Protein AF-A0A5K1CSH2-F1 (afdb_monomer_lite)

Secondary structure (DSSP, 8-state):
-TTTHHHHHHHHHHHHHHHT---S--HHHHHHHHHHHHHHHHHHHTSTTHHHHHHHHS-S---HHHHHHHHHHTT--HHHHHT-

Radius of gyration: 12.73 Å; chains: 1; bounding box: 34×25×28 Å

Structure (mmCIF, N/CA/C/O backbone):
data_AF-A0A5K1CSH2-F1
#
_entry.id   AF-A0A5K1CSH2-F1
#
loop_
_atom_site.group_PDB
_atom_site.id
_atom_site.type_symbol
_atom_site.label_atom_id
_atom_site.label_alt_id
_atom_site.label_comp_id
_atom_site.label_asym_id
_atom_site.label_entity_id
_atom_site.label_seq_id
_atom_site.pdbx_PDB_ins_code
_atom_site.Cartn_x
_atom_site.Cartn_y
_atom_site.Cartn_z
_atom_site.occupancy
_atom_site.B_iso_or_equiv
_atom_site.auth_seq_id
_atom_site.auth_comp_id
_atom_site.auth_asym_id
_atom_site.auth_atom_id
_atom_site.pdbx_PDB_model_num
ATOM 1 N N . PHE A 1 1 ? 2.210 -6.963 -11.842 1.00 52.91 1 PHE A N 1
ATOM 2 C CA . PHE A 1 1 ? 3.082 -5.935 -12.441 1.00 52.91 1 PHE A CA 1
ATOM 3 C C . PHE A 1 1 ? 3.478 -6.246 -13.877 1.00 52.91 1 PHE A C 1
ATOM 5 O O . PHE A 1 1 ? 3.233 -5.398 -14.717 1.00 52.91 1 PHE A O 1
ATOM 12 N N . VAL A 1 2 ? 4.025 -7.428 -14.197 1.00 52.66 2 VAL A N 1
ATOM 13 C CA . VAL A 1 2 ? 4.461 -7.741 -15.579 1.00 52.66 2 VAL A CA 1
ATOM 14 C C . VAL A 1 2 ? 3.288 -7.874 -16.568 1.00 52.66 2 VAL A C 1
ATOM 16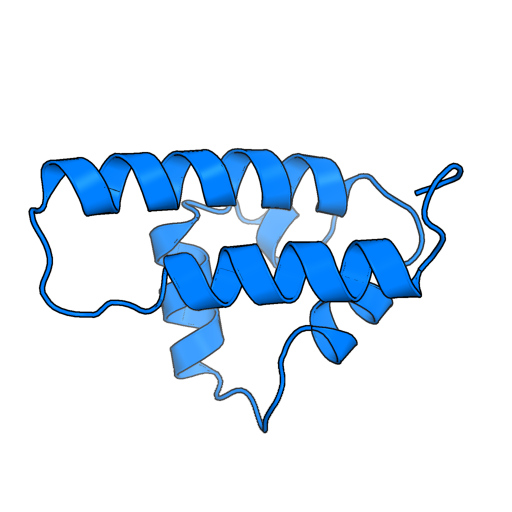 O O . VAL A 1 2 ? 3.425 -7.490 -17.719 1.00 52.66 2 VAL A O 1
ATOM 19 N N . GLU A 1 3 ? 2.124 -8.346 -16.114 1.00 65.25 3 GLU A N 1
ATOM 20 C CA . GLU A 1 3 ? 0.991 -8.672 -17.002 1.00 65.25 3 GLU A CA 1
ATOM 21 C C . GLU A 1 3 ? 0.071 -7.479 -17.341 1.00 65.25 3 GLU A C 1
ATOM 23 O O . GLU A 1 3 ? -0.478 -7.419 -18.434 1.00 65.25 3 GLU A O 1
ATOM 28 N N . TYR A 1 4 ? -0.059 -6.500 -16.434 1.00 68.00 4 TYR A N 1
ATOM 29 C CA . TYR A 1 4 ? -0.972 -5.344 -16.572 1.00 68.00 4 TYR A CA 1
ATOM 30 C C . TYR A 1 4 ? -0.252 -3.984 -16.641 1.00 68.00 4 TYR A C 1
ATOM 32 O O . TYR A 1 4 ? -0.899 -2.938 -16.698 1.00 68.00 4 TYR A O 1
ATOM 40 N N . GLY A 1 5 ? 1.085 -3.984 -16.607 1.00 81.75 5 GLY A N 1
ATOM 41 C CA . GLY A 1 5 ? 1.896 -2.766 -16.605 1.00 81.75 5 GLY A CA 1
ATOM 42 C C . GLY A 1 5 ? 1.691 -1.877 -15.372 1.00 81.75 5 GLY A C 1
ATOM 43 O O . GLY A 1 5 ? 1.010 -2.240 -14.411 1.00 81.75 5 GLY A O 1
ATOM 44 N N . ILE A 1 6 ? 2.318 -0.700 -15.395 1.00 82.50 6 ILE A N 1
ATOM 45 C CA . ILE A 1 6 ? 2.225 0.303 -14.322 1.00 82.50 6 ILE A CA 1
ATOM 46 C C . ILE A 1 6 ? 0.806 0.882 -14.246 1.00 82.50 6 ILE A C 1
ATOM 48 O O . ILE A 1 6 ? 0.246 0.953 -13.155 1.00 82.50 6 ILE A O 1
ATOM 52 N N . ASP A 1 7 ? 0.191 1.195 -15.388 1.00 86.19 7 ASP A N 1
ATOM 53 C CA . ASP A 1 7 ? -1.145 1.804 -15.449 1.00 86.19 7 ASP A CA 1
ATOM 54 C C . ASP A 1 7 ? -2.229 0.912 -14.836 1.00 86.19 7 ASP A C 1
ATOM 56 O O . ASP A 1 7 ? -3.062 1.382 -14.059 1.00 86.19 7 ASP A O 1
ATOM 60 N N . GLY A 1 8 ? -2.187 -0.398 -15.105 1.00 85.06 8 GLY A N 1
ATOM 61 C CA . GLY A 1 8 ? -3.112 -1.348 -14.490 1.00 85.06 8 GLY A CA 1
ATOM 62 C C . GLY A 1 8 ? -2.924 -1.452 -12.976 1.00 85.06 8 GLY A C 1
ATOM 63 O O . GLY A 1 8 ? -3.894 -1.607 -12.236 1.00 85.06 8 GLY A O 1
ATOM 64 N N . CYS A 1 9 ? -1.687 -1.308 -12.497 1.00 84.69 9 CYS A N 1
ATOM 65 C CA . CYS A 1 9 ? -1.391 -1.329 -11.067 1.00 84.69 9 CYS A CA 1
ATOM 66 C C . CYS A 1 9 ? -1.866 -0.047 -10.368 1.00 84.69 9 CYS A C 1
ATOM 68 O O . CYS A 1 9 ? -2.422 -0.134 -9.274 1.00 84.69 9 CYS A O 1
ATOM 70 N N . ILE A 1 10 ? -1.720 1.114 -11.016 1.00 87.88 10 ILE A N 1
ATOM 71 C CA . ILE A 1 10 ? -2.277 2.388 -10.539 1.00 87.88 10 ILE A CA 1
ATOM 72 C C . ILE A 1 10 ? -3.801 2.295 -10.457 1.00 87.88 10 ILE A C 1
ATOM 74 O O . ILE A 1 10 ? -4.385 2.617 -9.426 1.00 87.88 10 ILE A O 1
ATOM 78 N N . LEU A 1 11 ? -4.457 1.812 -11.517 1.00 87.00 11 LEU A N 1
ATOM 79 C CA . LEU A 1 11 ? -5.913 1.682 -11.552 1.00 87.00 11 LEU A CA 1
ATOM 80 C C . LEU A 1 11 ? -6.429 0.756 -10.443 1.00 87.00 11 LEU A C 1
ATOM 82 O O . LEU A 1 11 ? -7.381 1.100 -9.744 1.00 87.00 11 LEU A O 1
ATOM 86 N N . LEU A 1 12 ? -5.791 -0.401 -10.256 1.00 85.38 12 LEU A N 1
ATOM 87 C CA . LEU A 1 12 ? -6.183 -1.358 -9.224 1.00 85.38 12 LEU A CA 1
ATOM 88 C C . LEU A 1 12 ? -6.013 -0.769 -7.820 1.00 85.38 12 LEU A C 1
ATOM 90 O O . LEU A 1 12 ? -6.931 -0.853 -7.008 1.00 85.38 12 LEU A O 1
ATOM 94 N N . LEU A 1 13 ? -4.882 -0.115 -7.548 1.00 86.69 13 LEU A N 1
ATOM 95 C CA . LEU A 1 13 ? -4.634 0.507 -6.250 1.00 86.69 13 LEU A CA 1
ATOM 96 C C . LEU A 1 13 ? -5.590 1.678 -5.981 1.00 86.69 13 LEU A C 1
ATOM 98 O O . LEU A 1 13 ? -6.090 1.805 -4.866 1.00 86.69 13 LEU A O 1
ATOM 102 N N . GLN A 1 14 ? -5.920 2.478 -6.996 1.00 86.94 14 GLN A N 1
ATOM 103 C CA . GLN A 1 14 ? -6.957 3.508 -6.899 1.00 86.94 14 GLN A CA 1
ATOM 104 C C . GLN A 1 14 ? -8.316 2.921 -6.508 1.00 86.94 14 GLN A C 1
ATOM 106 O O . GLN A 1 14 ? -8.965 3.447 -5.606 1.00 86.94 14 GLN A O 1
ATOM 111 N N . ILE A 1 15 ? -8.731 1.819 -7.143 1.00 84.38 15 ILE A N 1
ATOM 112 C CA . ILE A 1 15 ? -9.983 1.130 -6.806 1.00 84.38 15 ILE A CA 1
ATOM 113 C C . ILE A 1 15 ? -9.938 0.640 -5.356 1.00 84.38 15 ILE A C 1
ATOM 115 O O . ILE A 1 15 ? -10.886 0.866 -4.609 1.00 84.38 15 ILE A O 1
ATOM 119 N N . CYS A 1 16 ? -8.840 0.014 -4.928 1.00 83.19 16 CYS A N 1
ATOM 120 C CA . CYS A 1 16 ? -8.692 -0.466 -3.555 1.00 83.19 16 CYS A CA 1
ATOM 121 C C . CYS A 1 16 ? -8.780 0.675 -2.526 1.00 83.19 16 CYS A C 1
ATOM 123 O O . CYS A 1 16 ? -9.493 0.544 -1.534 1.00 83.19 16 CYS A O 1
ATOM 125 N N . LEU A 1 17 ? -8.116 1.806 -2.777 1.00 81.44 17 LEU A N 1
ATOM 126 C CA . LEU A 1 17 ? -8.177 2.988 -1.910 1.00 81.44 17 LEU A CA 1
ATOM 127 C C . LEU A 1 17 ? -9.580 3.618 -1.891 1.00 81.44 17 LEU A C 1
ATOM 129 O O . LEU A 1 17 ? -10.061 4.013 -0.831 1.00 81.44 17 LEU A O 1
ATOM 133 N N . ASP A 1 18 ? -10.271 3.662 -3.034 1.00 79.94 18 ASP A N 1
ATOM 134 C CA . ASP A 1 18 ? -11.647 4.163 -3.127 1.00 79.94 18 ASP A CA 1
ATOM 135 C C . ASP A 1 18 ? -12.639 3.297 -2.329 1.00 79.94 18 ASP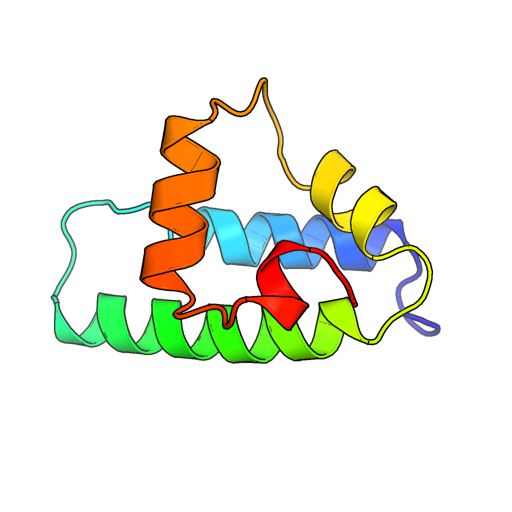 A C 1
ATOM 137 O O . ASP A 1 18 ? -13.565 3.833 -1.722 1.00 79.94 18 ASP A O 1
ATOM 141 N N . GLN A 1 19 ? -12.442 1.974 -2.294 1.00 74.19 19 GLN A N 1
ATOM 142 C CA . GLN A 1 19 ? -13.297 1.031 -1.555 1.00 74.19 19 GLN A CA 1
ATOM 143 C C . GLN A 1 19 ? -13.143 1.126 -0.032 1.00 74.19 19 GLN A C 1
ATOM 145 O O . GLN A 1 19 ? -14.058 0.726 0.695 1.00 74.19 19 GLN A O 1
ATOM 150 N N . VAL A 1 20 ? -11.997 1.633 0.434 1.00 70.19 20 VAL A N 1
ATOM 151 C CA . VAL A 1 20 ? -11.659 1.811 1.857 1.00 70.19 20 VAL A CA 1
ATOM 152 C C . VAL A 1 20 ? -11.900 3.243 2.329 1.00 70.19 20 VAL A C 1
ATOM 154 O O . VAL A 1 20 ? -11.715 3.525 3.509 1.00 70.19 20 VAL A O 1
ATOM 157 N N . LYS A 1 21 ? -12.387 4.146 1.459 1.00 65.50 21 LYS A N 1
ATOM 158 C CA . LYS A 1 21 ? -12.888 5.456 1.897 1.00 65.50 21 LYS A CA 1
ATOM 159 C C . LYS A 1 21 ? -13.788 5.242 3.106 1.00 65.50 21 LYS A C 1
ATOM 161 O O . LYS A 1 21 ? -14.787 4.533 3.002 1.00 65.50 21 LYS A O 1
ATOM 166 N N . PHE A 1 22 ? -13.353 5.807 4.233 1.00 59.34 22 PHE A N 1
ATOM 167 C CA . PHE A 1 22 ? -13.845 5.600 5.596 1.00 59.34 22 PHE A CA 1
ATOM 168 C C . PHE A 1 22 ? -15.279 6.125 5.776 1.00 59.34 22 PHE A C 1
ATOM 170 O O . PHE A 1 22 ? -15.536 7.015 6.579 1.00 59.34 22 PHE A O 1
ATOM 177 N N . HIS A 1 23 ? -16.212 5.636 4.967 1.00 54.94 23 HIS A N 1
ATOM 178 C CA . HIS A 1 23 ? -17.584 6.097 4.907 1.00 54.94 23 HIS A CA 1
ATOM 179 C C . HIS A 1 23 ? -18.484 5.045 5.551 1.00 54.94 23 HIS A C 1
ATOM 181 O O . HIS A 1 23 ? -18.728 3.997 4.960 1.00 54.94 23 HIS A O 1
ATOM 187 N N . ASP A 1 24 ? -18.899 5.355 6.779 1.00 53.72 24 ASP A N 1
ATOM 188 C CA . ASP A 1 24 ? -20.088 4.941 7.547 1.00 53.72 24 ASP A CA 1
ATOM 189 C C . ASP A 1 24 ? -20.860 3.683 7.080 1.00 53.72 24 ASP A C 1
ATOM 191 O O . ASP A 1 24 ? -22.071 3.703 6.861 1.00 53.72 24 ASP A O 1
ATOM 195 N N . GLY A 1 25 ? -20.144 2.578 6.874 1.00 61.34 25 GLY A N 1
ATOM 196 C CA . GLY A 1 25 ? -20.690 1.270 6.519 1.00 61.34 25 GLY A CA 1
ATOM 197 C C . GLY A 1 25 ? -20.539 0.273 7.664 1.00 61.34 25 GLY A C 1
ATOM 198 O O . GLY A 1 25 ? -19.816 0.523 8.626 1.00 61.34 25 GLY A O 1
ATOM 199 N N . ASP A 1 26 ? -21.205 -0.878 7.546 1.00 64.00 26 ASP A N 1
ATOM 200 C CA . ASP A 1 26 ? -21.164 -1.955 8.542 1.00 64.00 26 ASP A CA 1
ATOM 201 C C . ASP A 1 26 ? -19.721 -2.291 8.970 1.00 64.00 26 ASP A C 1
ATOM 203 O O . ASP A 1 26 ? -18.865 -2.596 8.131 1.00 64.00 26 ASP A O 1
ATOM 207 N N . LEU A 1 27 ? -19.462 -2.230 10.280 1.00 63.56 27 LEU A N 1
ATOM 208 C CA . LEU A 1 27 ? -18.133 -2.298 10.898 1.00 63.56 27 LE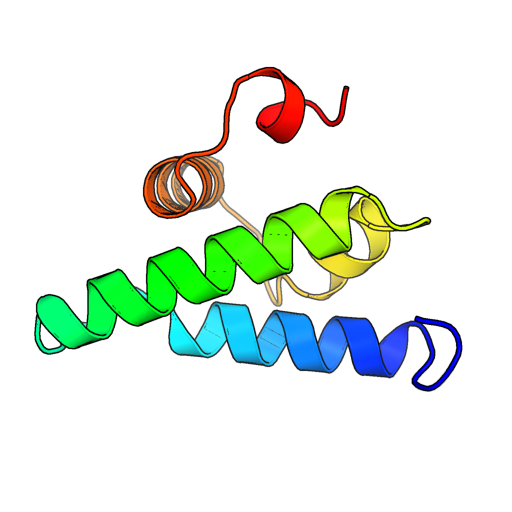U A CA 1
ATOM 209 C C . LEU A 1 27 ? -17.366 -3.565 10.481 1.00 63.56 27 LEU A C 1
ATOM 211 O O . LEU A 1 27 ? -16.163 -3.515 10.228 1.00 63.56 27 LEU A O 1
ATOM 215 N N . GLN A 1 28 ? -18.074 -4.693 10.346 1.00 67.62 28 GLN A N 1
ATOM 216 C CA . GLN A 1 28 ? -17.487 -5.966 9.914 1.00 67.62 28 GLN A CA 1
ATOM 217 C C . GLN A 1 28 ? -17.017 -5.913 8.455 1.00 67.62 28 GLN A C 1
ATOM 219 O O . GLN A 1 28 ? -15.921 -6.369 8.126 1.00 67.62 28 GLN A O 1
ATOM 224 N N . SER A 1 29 ? -17.819 -5.303 7.578 1.00 71.12 29 SER A N 1
ATOM 225 C CA . SER A 1 29 ? -17.459 -5.113 6.170 1.00 71.12 29 SER A CA 1
ATOM 226 C C . SER A 1 29 ? -16.268 -4.164 6.003 1.00 71.12 29 SER A C 1
ATOM 228 O O . SER A 1 29 ? -15.433 -4.358 5.119 1.00 71.12 29 SER A O 1
ATOM 230 N N . MET A 1 30 ? -16.155 -3.162 6.878 1.00 71.25 30 MET A N 1
ATOM 231 C CA . MET A 1 30 ? -15.063 -2.195 6.880 1.00 71.25 30 MET A CA 1
ATOM 232 C C . MET A 1 30 ? -13.747 -2.827 7.344 1.00 71.25 30 MET A C 1
ATOM 234 O O . MET A 1 30 ? -12.710 -2.609 6.717 1.00 71.25 30 MET A O 1
ATOM 238 N N . GLN A 1 31 ? -13.794 -3.669 8.381 1.00 76.62 31 GLN A N 1
ATOM 239 C CA . GLN A 1 31 ? -12.624 -4.400 8.864 1.00 76.62 31 GLN A CA 1
ATOM 240 C C . GLN A 1 31 ? -12.064 -5.344 7.792 1.00 76.62 31 GLN A C 1
ATOM 242 O O . GLN A 1 31 ? -10.872 -5.286 7.495 1.00 76.62 31 GLN A O 1
ATOM 247 N N . LEU A 1 32 ? -12.922 -6.136 7.137 1.00 78.88 32 LEU A N 1
ATOM 248 C CA . LEU A 1 32 ? -12.501 -7.048 6.068 1.00 78.88 32 LEU A CA 1
ATOM 249 C C . LEU A 1 32 ? -11.859 -6.298 4.888 1.00 78.88 32 LEU A C 1
ATOM 251 O O . LEU A 1 32 ? -10.853 -6.738 4.332 1.00 78.88 32 LEU A O 1
ATOM 255 N N . LYS A 1 33 ? -12.419 -5.141 4.511 1.00 80.19 33 LYS A N 1
ATOM 256 C CA . LYS A 1 33 ? -11.854 -4.278 3.464 1.00 80.19 33 LYS A CA 1
ATOM 257 C C . LYS A 1 33 ? -10.486 -3.715 3.856 1.00 80.19 33 LYS A C 1
ATOM 259 O O . LYS A 1 33 ? -9.594 -3.678 3.011 1.00 80.19 33 LYS A O 1
ATOM 264 N N . SER A 1 34 ? -10.311 -3.308 5.114 1.00 78.50 34 SER A N 1
ATOM 265 C CA . SER A 1 34 ? -9.030 -2.806 5.626 1.00 78.50 34 SER A CA 1
ATOM 266 C C . SER A 1 34 ? -7.964 -3.902 5.672 1.00 78.50 34 SER A C 1
ATOM 268 O O . SER A 1 34 ? -6.829 -3.682 5.251 1.00 78.50 34 SER A O 1
ATOM 270 N N . GLU A 1 35 ? -8.332 -5.112 6.106 1.00 83.38 35 GLU A N 1
ATOM 271 C CA . GLU A 1 35 ? -7.444 -6.281 6.097 1.00 83.38 35 GLU A CA 1
ATOM 272 C C . GLU A 1 35 ? -7.018 -6.649 4.673 1.00 83.38 35 GLU A C 1
ATOM 274 O O . GLU A 1 35 ? -5.826 -6.820 4.405 1.00 83.38 35 GLU A O 1
ATOM 279 N N . LEU A 1 36 ? -7.970 -6.698 3.737 1.00 82.56 36 LEU A N 1
ATOM 280 C CA . LEU A 1 36 ? -7.678 -6.962 2.330 1.00 82.56 36 LEU A CA 1
ATOM 281 C C . LEU A 1 36 ? -6.753 -5.891 1.740 1.00 82.56 36 LEU A C 1
ATOM 283 O O . LEU A 1 36 ? -5.782 -6.224 1.058 1.00 82.56 36 LEU A O 1
ATOM 287 N N . LEU A 1 37 ? -7.011 -4.613 2.033 1.00 83.00 37 LEU A N 1
ATOM 288 C CA . LEU A 1 37 ? -6.146 -3.522 1.596 1.00 83.00 37 LEU A CA 1
ATOM 289 C C . LEU A 1 37 ? -4.744 -3.650 2.200 1.00 83.00 37 LEU A C 1
ATOM 291 O O . LEU A 1 37 ? -3.777 -3.461 1.476 1.00 83.00 37 LEU A O 1
ATOM 295 N N . SER A 1 38 ? -4.612 -4.032 3.472 1.00 84.75 38 SER A N 1
ATOM 296 C CA . SER A 1 38 ? -3.317 -4.269 4.126 1.00 84.75 38 SER A CA 1
ATOM 297 C C . SER A 1 38 ? -2.521 -5.395 3.459 1.00 84.75 38 SER A C 1
ATOM 299 O O . SER A 1 38 ? -1.310 -5.269 3.268 1.00 84.75 38 SER A O 1
ATOM 301 N N . VAL A 1 39 ? -3.180 -6.489 3.064 1.00 86.25 39 VAL A N 1
ATOM 302 C CA . VAL A 1 39 ? -2.532 -7.592 2.332 1.00 86.25 39 VAL A CA 1
ATOM 303 C C . VAL A 1 39 ? -2.070 -7.135 0.949 1.00 86.25 39 VAL A C 1
ATOM 305 O O . VAL A 1 39 ? -0.925 -7.382 0.571 1.00 86.25 39 VAL A O 1
ATOM 308 N N . ILE A 1 40 ? -2.930 -6.429 0.209 1.00 83.12 40 ILE A N 1
ATOM 309 C CA . ILE A 1 40 ? -2.582 -5.880 -1.107 1.00 83.12 40 ILE A CA 1
ATOM 310 C C . ILE A 1 40 ? -1.422 -4.894 -0.966 1.00 83.12 40 ILE A C 1
ATOM 312 O O . ILE A 1 40 ? -0.437 -5.006 -1.684 1.00 83.12 40 ILE A O 1
ATOM 316 N N . PHE A 1 41 ? -1.499 -3.965 -0.016 1.00 85.31 41 PHE A N 1
ATOM 317 C CA . PHE A 1 41 ? -0.486 -2.938 0.199 1.00 85.31 41 PHE A CA 1
ATOM 318 C C . PHE A 1 41 ? 0.889 -3.545 0.482 1.00 85.31 41 PHE A C 1
ATOM 320 O O . PHE A 1 41 ? 1.855 -3.167 -0.174 1.00 85.31 41 PHE A O 1
ATOM 327 N N . ARG A 1 42 ? 0.970 -4.548 1.367 1.00 85.81 42 ARG A N 1
ATOM 328 C CA . ARG A 1 42 ? 2.214 -5.287 1.646 1.00 85.81 42 ARG A CA 1
ATOM 329 C C . ARG A 1 42 ? 2.755 -6.005 0.416 1.00 85.81 42 ARG A C 1
ATOM 331 O O . ARG A 1 42 ? 3.931 -5.873 0.097 1.00 85.81 42 ARG A O 1
ATOM 338 N N . TYR A 1 43 ? 1.884 -6.679 -0.333 1.00 84.69 43 TYR A N 1
ATOM 339 C CA . TYR A 1 43 ? 2.269 -7.312 -1.593 1.00 84.69 43 TYR A CA 1
ATOM 340 C C . TYR A 1 43 ? 2.816 -6.309 -2.622 1.00 84.69 43 TYR A C 1
ATOM 342 O O . TYR A 1 43 ? 3.698 -6.657 -3.406 1.00 84.69 43 TYR A O 1
ATOM 350 N N . LEU A 1 44 ? 2.280 -5.083 -2.660 1.00 82.19 44 LEU A N 1
ATOM 351 C CA . LEU A 1 44 ? 2.751 -4.021 -3.550 1.00 82.19 44 LEU A CA 1
ATOM 352 C C . LEU A 1 44 ? 4.058 -3.387 -3.049 1.00 82.19 44 LEU A C 1
ATOM 354 O O . LEU A 1 44 ? 4.874 -3.006 -3.881 1.00 82.19 44 LEU A O 1
ATOM 358 N N . LEU A 1 45 ? 4.270 -3.301 -1.733 1.00 84.81 45 LEU A N 1
ATOM 359 C CA . LEU A 1 45 ? 5.476 -2.749 -1.100 1.00 84.81 45 LEU A CA 1
ATOM 360 C C . LEU A 1 45 ? 6.747 -3.493 -1.531 1.00 84.81 45 LEU A C 1
ATOM 362 O O . LEU A 1 45 ? 7.778 -2.876 -1.774 1.00 84.81 45 LEU A O 1
ATOM 366 N N . GLU A 1 46 ? 6.645 -4.810 -1.716 1.00 85.19 46 GLU A N 1
ATOM 367 C CA . GLU A 1 46 ? 7.735 -5.674 -2.189 1.00 85.19 46 GLU A CA 1
ATOM 368 C C . GLU A 1 46 ? 8.028 -5.536 -3.698 1.00 85.19 46 GLU A C 1
ATOM 370 O O . GLU A 1 46 ? 8.885 -6.234 -4.248 1.00 85.19 46 GLU A O 1
ATOM 375 N N . ARG A 1 47 ? 7.292 -4.681 -4.421 1.00 84.19 47 ARG A N 1
ATOM 376 C CA . ARG A 1 47 ? 7.372 -4.571 -5.884 1.00 84.19 47 ARG A CA 1
ATOM 377 C C . ARG A 1 47 ? 8.192 -3.353 -6.300 1.00 84.19 47 ARG A C 1
ATOM 379 O O . ARG A 1 47 ? 8.131 -2.302 -5.662 1.00 84.19 47 ARG A O 1
ATOM 386 N N . PRO A 1 48 ? 8.939 -3.451 -7.415 1.00 83.56 48 PRO A N 1
ATOM 387 C CA . PRO A 1 48 ? 9.677 -2.308 -7.931 1.00 83.56 48 PRO A CA 1
ATOM 388 C C . PRO A 1 48 ? 8.719 -1.162 -8.271 1.00 83.56 48 PRO A C 1
ATOM 390 O O . PRO A 1 48 ? 7.603 -1.390 -8.741 1.00 83.56 48 PRO A O 1
ATOM 393 N N . ASN A 1 49 ? 9.183 0.074 -8.079 1.00 85.31 49 ASN A N 1
ATOM 394 C CA . ASN A 1 49 ? 8.424 1.302 -8.343 1.00 85.31 49 ASN A CA 1
ATOM 395 C C . ASN A 1 49 ? 7.150 1.465 -7.495 1.00 85.31 49 ASN A C 1
ATOM 397 O O . ASN A 1 49 ? 6.275 2.248 -7.871 1.00 85.31 49 ASN A O 1
ATOM 401 N N . PHE A 1 50 ? 7.044 0.772 -6.352 1.00 86.19 50 PHE A N 1
ATOM 402 C CA . PHE A 1 50 ? 5.911 0.903 -5.434 1.00 86.19 50 PHE A CA 1
ATOM 403 C C . PHE A 1 50 ? 5.575 2.365 -5.129 1.00 86.19 50 PHE A C 1
ATOM 405 O O . PHE A 1 50 ? 4.450 2.790 -5.370 1.00 86.19 50 PHE A O 1
ATOM 412 N N . SER A 1 51 ? 6.555 3.155 -4.678 1.00 85.75 51 SER A N 1
ATOM 413 C CA . SER A 1 51 ? 6.334 4.559 -4.314 1.00 85.75 51 SER A CA 1
ATOM 414 C C . SER A 1 51 ? 5.791 5.383 -5.482 1.00 85.75 51 SER A C 1
ATOM 416 O O . SER A 1 51 ? 4.910 6.212 -5.288 1.00 85.75 51 SER A O 1
ATOM 418 N N . THR A 1 52 ? 6.254 5.127 -6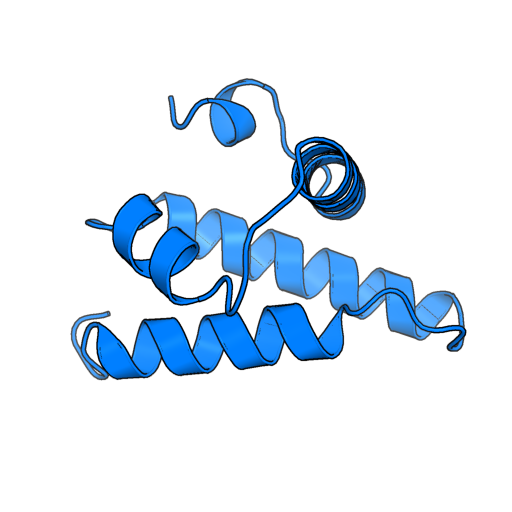.709 1.00 87.81 52 THR A N 1
ATOM 419 C CA . THR A 1 52 ? 5.739 5.787 -7.917 1.00 87.81 52 THR A CA 1
ATOM 420 C C . THR A 1 52 ? 4.271 5.439 -8.147 1.00 87.81 52 THR A C 1
ATOM 422 O O . THR A 1 52 ? 3.440 6.334 -8.282 1.00 87.81 52 THR A O 1
ATOM 425 N N . VAL A 1 53 ? 3.944 4.146 -8.129 1.00 88.19 53 VAL A N 1
ATOM 426 C CA . VAL A 1 53 ? 2.578 3.640 -8.331 1.00 88.19 53 VAL A CA 1
ATOM 427 C C . VAL A 1 53 ? 1.645 4.156 -7.238 1.00 88.19 53 VAL A C 1
ATOM 429 O O . VAL A 1 53 ? 0.545 4.615 -7.537 1.00 88.19 53 VAL A O 1
ATOM 432 N N . PHE A 1 54 ? 2.088 4.132 -5.982 1.00 87.81 54 PHE A N 1
ATOM 433 C CA . PHE A 1 54 ? 1.336 4.626 -4.835 1.00 87.81 54 PHE A CA 1
ATOM 434 C C . PHE A 1 54 ? 1.052 6.125 -4.952 1.00 87.81 54 PHE A C 1
ATOM 436 O O . PHE A 1 54 ? -0.110 6.524 -4.917 1.00 87.81 54 PHE A O 1
ATOM 443 N N . CYS A 1 55 ? 2.075 6.950 -5.195 1.00 86.25 55 CYS A N 1
ATOM 444 C CA . CYS A 1 55 ? 1.908 8.394 -5.363 1.00 86.25 55 CYS A CA 1
ATOM 445 C C . CYS A 1 55 ? 0.984 8.747 -6.537 1.00 86.25 55 CYS A C 1
ATOM 447 O O . CYS A 1 55 ? 0.161 9.645 -6.409 1.00 86.25 55 CYS A O 1
ATOM 449 N N . GLN A 1 56 ? 1.069 8.031 -7.663 1.00 88.19 56 GLN A N 1
ATOM 4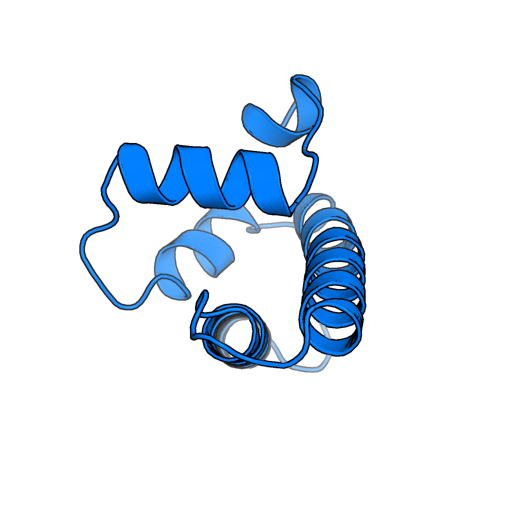50 C CA . GLN A 1 56 ? 0.168 8.241 -8.806 1.00 88.19 56 GLN A CA 1
ATOM 451 C C . GLN A 1 56 ? -1.261 7.739 -8.546 1.00 88.19 56 GLN A C 1
ATOM 453 O O . GLN A 1 56 ? -2.219 8.207 -9.165 1.00 88.19 56 GLN A O 1
ATOM 458 N N . SER A 1 57 ? -1.426 6.791 -7.625 1.00 88.25 57 SER A N 1
ATOM 459 C CA . SER A 1 57 ? -2.742 6.292 -7.219 1.00 88.25 57 SER A CA 1
ATOM 460 C C . SER A 1 57 ? -3.467 7.256 -6.281 1.00 88.25 57 SER A C 1
ATOM 462 O O . SER A 1 57 ? -4.695 7.288 -6.245 1.00 88.25 57 SER A O 1
ATOM 464 N N . LEU A 1 58 ? -2.732 8.084 -5.547 1.00 86.25 58 LEU A N 1
ATOM 465 C CA . LEU A 1 58 ? -3.296 9.126 -4.703 1.00 86.25 58 LEU A CA 1
ATOM 466 C C . LEU A 1 58 ? -3.766 10.290 -5.593 1.00 86.25 58 LEU A C 1
ATOM 468 O O . LEU A 1 58 ? -2.986 11.133 -6.020 1.00 86.25 58 LEU A O 1
ATOM 472 N N . ARG A 1 59 ? -5.065 10.320 -5.918 1.00 71.62 59 ARG A N 1
ATOM 473 C CA . ARG A 1 59 ? -5.658 11.231 -6.921 1.00 71.62 59 ARG A CA 1
ATOM 474 C C . ARG A 1 59 ? -5.636 12.734 -6.558 1.00 71.62 59 ARG A C 1
ATOM 476 O O . ARG A 1 59 ? -6.120 13.532 -7.355 1.00 71.62 59 ARG A O 1
ATOM 483 N N . THR A 1 60 ? -5.095 13.144 -5.406 1.00 67.44 60 THR A N 1
ATOM 484 C CA . THR A 1 60 ? -5.074 14.543 -4.924 1.00 67.44 60 THR A CA 1
ATOM 485 C C . THR A 1 60 ? -3.939 14.802 -3.927 1.00 67.44 60 THR A C 1
ATOM 487 O O . THR A 1 60 ? -3.259 13.880 -3.490 1.00 67.44 60 THR A O 1
ATOM 490 N N . GLN A 1 61 ? -3.771 16.068 -3.531 1.00 64.06 61 GLN A N 1
ATOM 491 C CA . GLN A 1 61 ? -2.878 16.512 -2.461 1.00 64.06 61 GLN A CA 1
ATOM 492 C C . GLN A 1 61 ? -3.180 15.746 -1.164 1.00 64.06 61 GLN A C 1
ATOM 494 O O . GLN A 1 61 ? -4.227 15.925 -0.542 1.00 64.06 61 GLN A O 1
ATOM 499 N N . VAL A 1 62 ? -2.280 14.839 -0.803 1.00 75.00 62 VAL A N 1
ATOM 500 C CA . VAL A 1 62 ? -2.423 14.001 0.382 1.00 75.00 62 VAL A CA 1
ATOM 501 C C . VAL A 1 62 ? -1.956 14.782 1.602 1.00 75.00 62 VAL A C 1
ATOM 503 O O . VAL A 1 62 ? -0.847 15.312 1.609 1.00 75.00 62 VAL A O 1
ATOM 506 N N . SER A 1 63 ? -2.806 14.870 2.624 1.00 83.12 63 SER A N 1
ATOM 507 C CA . SER A 1 63 ? -2.423 15.454 3.907 1.00 83.12 63 SER A CA 1
ATOM 508 C C . SER A 1 63 ? -1.635 14.447 4.744 1.00 83.12 63 SER A C 1
ATOM 510 O O . SER A 1 63 ? -1.828 13.236 4.639 1.00 83.12 63 SER A O 1
ATOM 512 N N . GLU A 1 64 ? -0.775 14.952 5.623 1.00 82.94 64 GLU A N 1
ATOM 513 C CA . GLU A 1 64 ? -0.068 14.124 6.606 1.00 82.94 64 GLU A CA 1
ATOM 514 C C . GLU A 1 64 ? -1.051 13.325 7.478 1.00 82.94 64 GLU A C 1
ATOM 516 O O . GLU A 1 64 ? -0.850 12.136 7.710 1.00 82.94 64 GLU A O 1
ATOM 521 N N . ILE A 1 65 ? -2.184 13.944 7.831 1.00 85.12 65 ILE A N 1
ATOM 522 C CA . ILE A 1 65 ? -3.289 13.312 8.565 1.00 85.12 65 ILE A CA 1
ATOM 523 C C . ILE A 1 65 ? -3.828 12.093 7.803 1.00 85.12 65 ILE A C 1
ATOM 525 O O . ILE A 1 65 ? -3.981 11.024 8.384 1.00 85.12 65 ILE A O 1
ATOM 529 N N . TYR A 1 66 ? -4.051 12.211 6.489 1.00 83.12 66 TYR A N 1
ATOM 530 C CA . TYR A 1 66 ? -4.523 11.086 5.677 1.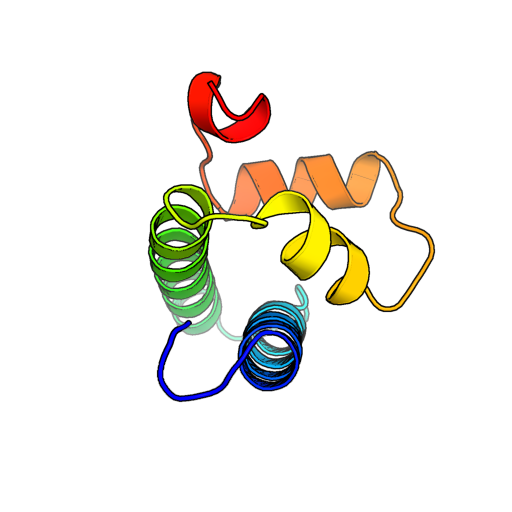00 83.12 66 TYR A CA 1
ATOM 531 C C . TYR A 1 66 ? -3.518 9.928 5.660 1.00 83.12 66 TYR A C 1
ATOM 533 O O . TYR A 1 66 ? -3.916 8.767 5.736 1.00 83.12 66 TYR A O 1
ATOM 541 N N . LEU A 1 67 ? -2.217 10.221 5.557 1.00 83.25 67 LEU A N 1
ATOM 542 C CA . LEU A 1 67 ? -1.181 9.184 5.599 1.00 83.25 67 LEU A CA 1
ATOM 543 C C . LEU A 1 67 ? -1.119 8.503 6.966 1.00 83.25 67 LEU A C 1
ATOM 545 O O . LEU A 1 67 ? -0.916 7.290 7.034 1.00 83.25 67 LEU A O 1
ATOM 549 N N . GLU A 1 68 ? -1.315 9.259 8.045 1.00 84.81 68 GLU A N 1
ATOM 550 C CA . GLU A 1 68 ? -1.356 8.713 9.396 1.00 84.81 68 GLU A CA 1
ATOM 551 C C . GLU A 1 68 ? -2.567 7.789 9.594 1.00 84.81 68 GLU A C 1
ATOM 553 O O . GLU A 1 68 ? -2.414 6.671 10.093 1.00 84.81 68 GLU A O 1
ATOM 558 N N . ASP A 1 69 ? -3.750 8.209 9.145 1.00 84.19 69 ASP A N 1
ATOM 559 C CA . ASP A 1 69 ? -4.978 7.415 9.220 1.00 84.19 69 ASP A CA 1
ATOM 560 C C . ASP A 1 69 ? -4.893 6.156 8.352 1.00 84.19 69 ASP A C 1
ATOM 562 O O . ASP A 1 69 ? -5.225 5.059 8.807 1.00 84.19 69 ASP A O 1
ATOM 566 N N . LEU A 1 70 ? -4.359 6.280 7.133 1.00 82.50 70 LEU A N 1
ATOM 567 C CA . LEU A 1 70 ? -4.085 5.142 6.260 1.00 82.50 70 LEU A CA 1
ATOM 568 C C . LEU A 1 70 ? -3.094 4.173 6.922 1.00 82.50 70 LEU A C 1
ATOM 570 O O . LEU A 1 70 ? -3.324 2.967 6.940 1.00 82.50 70 LEU A O 1
ATOM 574 N N . SER A 1 71 ? -2.016 4.684 7.520 1.00 84.75 71 SER A N 1
ATOM 575 C CA . SER A 1 71 ? -1.028 3.860 8.222 1.00 84.75 71 SER A CA 1
ATOM 576 C C . SER A 1 71 ? -1.643 3.088 9.392 1.00 84.75 71 SER A C 1
ATOM 578 O O . SER A 1 71 ? -1.324 1.910 9.575 1.00 84.75 71 SER A O 1
ATOM 580 N N . LYS A 1 72 ? -2.530 3.728 10.166 1.00 84.38 72 LYS A N 1
ATOM 581 C CA . LYS A 1 72 ? -3.262 3.094 11.271 1.00 84.38 72 LYS A CA 1
ATOM 582 C C . LYS A 1 72 ? -4.220 2.021 10.760 1.00 84.38 72 LYS A C 1
ATOM 584 O O . LYS A 1 72 ? -4.191 0.910 11.280 1.00 84.38 72 LYS A O 1
ATOM 589 N N . ALA A 1 73 ? -5.005 2.322 9.727 1.00 81.31 73 ALA A N 1
ATOM 590 C CA . ALA A 1 73 ? -5.975 1.394 9.145 1.00 81.31 73 ALA A CA 1
ATOM 591 C C . ALA A 1 73 ? -5.315 0.129 8.573 1.00 81.31 73 ALA A C 1
ATOM 593 O O . ALA A 1 73 ? -5.833 -0.979 8.709 1.00 81.31 73 ALA A O 1
ATOM 594 N N . LEU A 1 74 ? -4.140 0.288 7.964 1.00 81.12 74 LEU A N 1
ATOM 595 C CA . LEU A 1 74 ? -3.374 -0.814 7.388 1.00 81.12 74 LEU A CA 1
ATOM 596 C C . LEU A 1 74 ? -2.551 -1.601 8.417 1.00 81.12 74 LEU A C 1
ATOM 598 O O . LEU A 1 74 ? -1.983 -2.634 8.055 1.00 81.12 74 LEU A O 1
ATOM 602 N N . HIS A 1 75 ? -2.480 -1.124 9.665 1.00 84.44 75 HIS A N 1
ATOM 603 C CA . HIS A 1 75 ? -1.634 -1.668 10.729 1.00 84.44 75 HIS A CA 1
ATOM 604 C C . HIS A 1 75 ? -0.156 -1.804 10.323 1.00 84.44 75 HIS A C 1
ATOM 606 O O . HIS A 1 75 ? 0.499 -2.785 10.671 1.00 84.44 75 HIS A O 1
ATOM 612 N N . LEU A 1 76 ? 0.377 -0.815 9.591 1.00 81.50 76 LEU A N 1
ATOM 613 C CA . LEU A 1 76 ? 1.764 -0.862 9.116 1.00 81.50 76 LEU A CA 1
ATOM 614 C C . LEU A 1 76 ? 2.756 -0.811 10.284 1.00 81.50 76 LEU A C 1
ATOM 616 O O . LEU A 1 76 ? 2.689 0.071 11.150 1.00 81.50 76 LEU A O 1
ATOM 620 N N . SER A 1 77 ? 3.721 -1.723 10.262 1.00 84.00 77 SER A N 1
ATOM 621 C CA . SER A 1 77 ? 4.907 -1.706 11.114 1.00 84.00 77 SER A CA 1
ATOM 622 C C . SER A 1 77 ? 5.844 -0.547 10.745 1.00 84.00 77 SER A C 1
ATOM 624 O O . SER A 1 77 ? 5.733 0.052 9.678 1.00 84.00 77 SER A O 1
ATOM 626 N N . ILE A 1 78 ? 6.783 -0.200 11.633 1.00 85.31 78 ILE A N 1
ATOM 627 C CA . ILE A 1 78 ? 7.748 0.886 11.376 1.00 85.31 78 ILE A CA 1
ATOM 628 C C . ILE A 1 78 ? 8.521 0.682 10.057 1.00 85.31 78 ILE A C 1
ATOM 630 O O . ILE A 1 78 ? 8.553 1.641 9.290 1.00 85.31 78 ILE A O 1
ATOM 634 N N . PRO A 1 79 ? 9.079 -0.509 9.749 1.00 82.75 79 PRO A N 1
ATOM 635 C CA . PRO A 1 79 ? 9.778 -0.748 8.482 1.00 82.75 79 PRO A CA 1
ATOM 636 C C . PRO A 1 79 ? 8.891 -0.488 7.256 1.00 82.75 79 PRO A C 1
ATOM 638 O O . PRO A 1 79 ? 9.282 0.237 6.345 1.00 82.75 79 PRO A O 1
ATOM 641 N N . GLU A 1 80 ? 7.634 -0.939 7.288 1.00 81.00 80 GLU A N 1
ATOM 642 C CA . GLU A 1 80 ? 6.668 -0.719 6.201 1.00 81.00 80 GLU A CA 1
ATOM 643 C C . GLU A 1 80 ? 6.291 0.759 6.025 1.00 81.00 80 GLU A C 1
ATOM 645 O O . GLU A 1 80 ? 6.016 1.194 4.908 1.00 81.00 80 GLU A O 1
ATOM 650 N N . LYS A 1 81 ? 6.302 1.556 7.105 1.00 79.62 81 LYS A N 1
ATOM 651 C CA . LYS A 1 81 ? 6.060 3.009 7.031 1.00 79.62 81 LYS A CA 1
ATOM 652 C C . LYS A 1 81 ? 7.201 3.765 6.354 1.00 79.62 81 LYS A C 1
ATOM 654 O O . LYS A 1 81 ? 6.949 4.784 5.719 1.00 79.62 81 LYS A O 1
ATOM 659 N N . ILE A 1 82 ? 8.438 3.301 6.527 1.00 81.00 82 ILE A N 1
ATOM 660 C CA . ILE A 1 82 ? 9.642 3.961 5.999 1.00 81.00 82 ILE A CA 1
ATOM 661 C C . ILE A 1 82 ? 10.194 3.286 4.735 1.00 81.00 82 ILE A C 1
ATOM 663 O O . ILE A 1 82 ? 11.131 3.808 4.137 1.00 81.00 82 ILE A O 1
ATOM 667 N N . GLY A 1 83 ? 9.601 2.164 4.313 1.00 69.62 83 GLY A N 1
ATOM 668 C CA . GLY A 1 83 ? 10.001 1.406 3.128 1.00 69.62 83 GLY A CA 1
ATOM 669 C C . GLY A 1 83 ? 11.368 0.726 3.258 1.00 69.62 83 GLY A C 1
ATOM 670 O O . GLY A 1 83 ? 12.097 0.682 2.267 1.00 69.62 83 GLY A O 1
ATOM 671 N N . ILE A 1 84 ? 11.726 0.260 4.464 1.00 62.66 84 ILE A N 1
ATOM 672 C CA . ILE A 1 84 ? 12.998 -0.423 4.789 1.00 62.66 84 ILE A CA 1
ATOM 673 C C . ILE A 1 84 ? 12.744 -1.890 5.126 1.00 62.66 84 ILE A C 1
ATOM 675 O O . ILE A 1 84 ? 11.718 -2.161 5.788 1.00 62.66 84 ILE A O 1
#

InterPro domains:
  IPR040398 CCR4-NOT transcription complex subunit 1 [PTHR13162] (2-83)

Sequence (84 aa):
FVEYGIDGCILLLQICLDQVKFHDGDLQSMQLKSELLSVIFRYLLERPNFSTVFCQSLRTQVSEIYLEDLSKALHLSIPEKIGI

Organism: NCBI:txid210225

pLDDT: mean 78.96, std 9.33, range [52.66, 88.25]

Foldseek 3Di:
DVPQPLVSLLVVLLVLVVCQPVDDDDPVSNLVSLQVNLVVLVVLLPDPCSVVSVVSSPVDDDDPVNLVVNCVSSVDDPCSSVSD